Protein AF-A0A948G9H1-F1 (afdb_monomer)

Radius of gyration: 21.85 Å; Cα contacts (8 Å, |Δi|>4): 152; chains: 1; bounding box: 53×22×80 Å

Nearest PDB structures (foldseek):
  4oyd-assembly2_D  TM=4.175E-01  e=8.669E+00  synthetic construct
  1i4d-assembly1_A  TM=2.687E-01  e=5.369E+00  Homo sapiens

Sequence (172 aa):
MHKGSIGTWISIIFIVLTILFFLITLPGATNLWYRQGAGHSFMDQIEAGIDEAIARPKAFADGYKYAILMVAGFPFPLMLLILITIGIISRVGSKTFQVRLKIAFPIVCLMGTICLGYAQNMVSWQQTGLSDKLGSAFIIWLIFAAIAGLFILIANIIRRLTHKTETTDLLY

Foldseek 3Di:
DCPPPPLLVVLVVQLVVLVVVCVVCLVVQLVVQLCVQLVLQLVVCVVVVHDSVVSNVVSNVRSNVRSVLLCQQASVLLSLLSNLLSCLQSVPDDPVVNVVSVVVLVVSLVRNLVSLVVSLPPPSCVSRVVNVVSVVRNVVSVVSSVVSVVSSVVSVVVVVVVVVVVVVVVVD

Mean predicted aligned error: 8.52 Å

Secondary structure (DSSP, 8-state):
--TTSHHHHHHHHHHHHHHHHHHHHHHHHHHHHHHHHHHHHHHHHHHTT--HHHHHHHHHHHHHHHHHHHHHHTHHHHHHHHHHHHHHHH--S-HHHHHHHHHHHHHHHHHHHHHHHHHHT-HHHHHTTHHHHHHHHHHHHHHHHHHHHHHHHHHHHHHHHHHHHHHHHT--

pLDDT: mean 77.91, std 10.43, range [38.28, 92.75]

Structure (mmCIF, N/CA/C/O backbone):
data_AF-A0A948G9H1-F1
#
_entry.id   AF-A0A948G9H1-F1
#
loop_
_atom_site.group_PDB
_atom_site.id
_atom_site.type_symbol
_atom_site.label_atom_id
_atom_site.label_alt_id
_atom_site.label_comp_id
_atom_site.label_asym_id
_atom_site.label_entity_id
_atom_site.label_seq_id
_atom_site.pdbx_PDB_ins_code
_atom_site.Cartn_x
_atom_site.Cartn_y
_atom_site.Cartn_z
_atom_site.occupancy
_atom_site.B_iso_or_equiv
_atom_site.auth_seq_id
_atom_site.auth_comp_id
_atom_site.auth_asym_id
_atom_site.auth_atom_id
_atom_site.pdbx_PDB_model_num
ATOM 1 N N . MET A 1 1 ? -32.568 0.585 25.949 1.00 38.28 1 MET A N 1
ATOM 2 C CA . MET A 1 1 ? -32.037 1.592 24.997 1.00 38.28 1 MET A CA 1
ATOM 3 C C . MET A 1 1 ? -30.664 1.146 24.498 1.00 38.28 1 MET A C 1
ATOM 5 O O . MET A 1 1 ? -29.738 1.031 25.293 1.00 38.28 1 MET A O 1
ATOM 9 N N . HIS A 1 2 ? -30.554 0.817 23.206 1.00 40.53 2 HIS A N 1
ATOM 10 C CA . HIS A 1 2 ? -29.352 0.279 22.552 1.00 40.53 2 HIS A CA 1
ATOM 11 C C . HIS A 1 2 ? -28.191 1.295 22.510 1.00 40.53 2 HIS A C 1
ATOM 13 O O . HIS A 1 2 ? -27.955 1.940 21.492 1.00 40.53 2 HIS A O 1
ATOM 19 N N . LYS A 1 3 ? -27.391 1.391 23.578 1.00 45.31 3 LYS A N 1
ATOM 20 C CA . LYS A 1 3 ? -26.099 2.114 23.547 1.00 45.31 3 LYS A CA 1
ATOM 21 C C . LYS A 1 3 ? -25.030 1.423 22.669 1.00 45.31 3 LYS A C 1
ATOM 23 O O . LYS A 1 3 ? -23.972 1.994 22.445 1.00 45.31 3 LYS A O 1
ATOM 28 N N . GLY A 1 4 ? -25.315 0.232 22.127 1.00 55.28 4 GLY A N 1
ATOM 29 C CA . GLY A 1 4 ? -24.432 -0.510 21.211 1.00 55.28 4 GLY A CA 1
ATOM 30 C C . GLY A 1 4 ? -24.652 -0.271 19.707 1.00 55.28 4 GLY A C 1
ATOM 31 O O . GLY A 1 4 ? -23.937 -0.863 18.903 1.00 55.28 4 GLY A O 1
ATOM 32 N N . SER A 1 5 ? -25.623 0.560 19.301 1.00 67.69 5 SER A N 1
ATOM 33 C CA . SER A 1 5 ? -25.990 0.727 17.880 1.00 67.69 5 SER A CA 1
ATOM 34 C C . SER A 1 5 ? -25.137 1.787 17.162 1.00 67.69 5 SER A C 1
ATOM 36 O O . SER A 1 5 ? -24.510 1.486 16.149 1.00 67.69 5 SER A O 1
ATOM 38 N N . ILE A 1 6 ? -25.026 3.004 17.705 1.00 75.25 6 ILE A N 1
ATOM 39 C CA . ILE A 1 6 ? -24.472 4.154 16.964 1.00 75.25 6 ILE A CA 1
ATOM 40 C C . ILE A 1 6 ? -22.978 3.985 16.641 1.00 75.25 6 ILE A C 1
ATOM 42 O O . ILE A 1 6 ? -22.575 4.165 15.496 1.00 75.25 6 ILE A O 1
ATOM 46 N N . GLY A 1 7 ? -22.153 3.576 17.613 1.00 69.00 7 GLY A N 1
ATOM 47 C CA . GLY A 1 7 ? -20.713 3.370 17.385 1.00 69.00 7 GLY A CA 1
ATOM 48 C C . GLY A 1 7 ? -20.405 2.251 16.381 1.00 69.00 7 GLY A C 1
ATOM 49 O O . GLY A 1 7 ? -19.453 2.351 15.603 1.00 69.00 7 GLY A O 1
ATOM 50 N N . THR A 1 8 ? -21.252 1.220 16.342 1.00 75.38 8 THR A N 1
ATOM 51 C CA . THR A 1 8 ? -21.160 0.126 15.369 1.00 75.38 8 THR A CA 1
ATOM 52 C C . THR A 1 8 ? -21.461 0.630 13.960 1.00 75.38 8 THR A C 1
ATOM 54 O O . THR A 1 8 ? -20.666 0.405 13.050 1.00 75.38 8 THR A O 1
ATOM 57 N N . TRP A 1 9 ? -22.552 1.383 13.788 1.00 77.81 9 TRP A N 1
ATOM 58 C CA . TRP A 1 9 ? -22.927 1.963 12.497 1.00 77.81 9 TRP A CA 1
ATOM 59 C C . TRP A 1 9 ? -21.887 2.947 11.968 1.00 77.81 9 TRP A C 1
ATOM 61 O O . TRP A 1 9 ? -21.531 2.870 10.797 1.00 77.81 9 TRP A O 1
ATOM 71 N N . ILE A 1 10 ? -21.333 3.804 12.829 1.00 81.62 10 ILE A N 1
ATOM 72 C CA . ILE A 1 10 ? -20.245 4.720 12.458 1.00 81.62 10 ILE A CA 1
ATOM 73 C C . ILE A 1 10 ? -19.042 3.934 11.920 1.00 81.62 10 ILE A C 1
ATOM 75 O O . ILE A 1 10 ? -18.504 4.261 10.866 1.00 81.62 10 ILE A O 1
ATOM 79 N N . SER A 1 11 ? -18.649 2.858 12.602 1.00 79.00 11 SER A N 1
ATOM 80 C CA . SER A 1 11 ? -17.497 2.042 12.201 1.00 79.00 11 SER A CA 1
ATOM 81 C C . SER A 1 11 ? -17.729 1.319 10.873 1.00 79.00 11 SER A C 1
ATOM 83 O O . SER A 1 11 ? -16.832 1.278 10.034 1.00 79.00 11 SER A O 1
ATOM 85 N N . ILE A 1 12 ? -18.943 0.802 10.652 1.00 81.81 12 ILE A N 1
ATOM 86 C CA . ILE A 1 12 ? -19.348 0.200 9.373 1.00 81.81 12 ILE A CA 1
ATOM 87 C C . ILE A 1 12 ? -19.296 1.243 8.253 1.00 81.81 12 ILE A C 1
ATOM 89 O O . ILE A 1 12 ? -18.724 0.967 7.202 1.00 81.81 12 ILE A O 1
ATOM 93 N N . ILE A 1 13 ? -19.831 2.446 8.484 1.00 85.81 13 ILE A N 1
ATOM 94 C CA . ILE A 1 13 ? -19.790 3.545 7.510 1.00 85.81 13 ILE A CA 1
ATOM 95 C C . ILE A 1 13 ? -18.339 3.875 7.150 1.00 85.81 13 ILE A C 1
ATOM 97 O O . ILE A 1 13 ? -18.013 3.937 5.970 1.00 85.81 13 ILE A O 1
ATOM 101 N N . PHE A 1 14 ? -17.442 4.006 8.132 1.00 83.06 14 PHE A N 1
ATOM 102 C CA . PHE A 1 14 ? -16.023 4.259 7.863 1.00 83.06 14 PHE A CA 1
ATOM 103 C C . PHE A 1 14 ? -15.350 3.131 7.072 1.00 83.06 14 PHE A C 1
ATOM 105 O O . PHE A 1 14 ? -14.569 3.418 6.165 1.00 83.06 14 PHE A O 1
ATOM 112 N N . ILE A 1 15 ? -15.659 1.863 7.364 1.00 84.81 15 ILE A N 1
ATOM 113 C CA . ILE A 1 15 ? -15.151 0.715 6.595 1.00 84.81 15 ILE A CA 1
ATOM 114 C C . ILE A 1 15 ? -15.619 0.801 5.139 1.00 84.81 15 ILE A C 1
ATOM 116 O O . ILE A 1 15 ? -14.799 0.718 4.226 1.00 84.81 15 ILE A O 1
ATOM 120 N N . VAL A 1 16 ? -16.918 1.016 4.919 1.00 86.38 16 VAL A N 1
ATOM 121 C CA . VAL A 1 16 ? -17.500 1.118 3.574 1.00 86.38 16 VAL A CA 1
ATOM 122 C C . VAL A 1 16 ? -16.905 2.301 2.816 1.00 86.38 16 VAL A C 1
ATOM 124 O O . VAL A 1 16 ? -16.475 2.131 1.679 1.00 86.38 16 VAL A O 1
ATOM 127 N N . LEU A 1 17 ? -16.801 3.475 3.445 1.00 86.12 17 LEU A N 1
ATOM 128 C CA . LEU A 1 17 ? -16.182 4.656 2.840 1.00 86.12 17 LEU A CA 1
ATOM 129 C C . LEU A 1 17 ? -14.711 4.415 2.489 1.00 86.12 17 LEU A C 1
ATOM 131 O O . LEU A 1 17 ? -14.277 4.828 1.420 1.00 86.12 17 LEU A O 1
ATOM 135 N N . THR A 1 18 ? -13.962 3.707 3.338 1.00 85.25 18 THR A N 1
ATOM 136 C CA . THR A 1 18 ? -12.560 3.349 3.063 1.00 85.25 18 THR A CA 1
ATOM 137 C C . THR A 1 18 ? -12.457 2.444 1.836 1.00 85.25 18 THR A C 1
ATOM 139 O O . THR A 1 18 ? -11.633 2.691 0.958 1.00 85.25 18 THR A O 1
ATOM 142 N N . ILE A 1 19 ? -13.320 1.427 1.735 1.00 86.31 19 ILE A N 1
ATOM 143 C CA . ILE A 1 19 ? -13.354 0.510 0.587 1.00 86.31 19 ILE A CA 1
ATOM 144 C C . ILE A 1 19 ? -13.758 1.257 -0.689 1.00 86.31 19 ILE A C 1
ATOM 146 O O . ILE A 1 19 ? -13.097 1.113 -1.712 1.00 86.31 19 ILE A O 1
ATOM 150 N N . LEU A 1 20 ? -14.808 2.084 -0.642 1.00 86.56 20 LEU A N 1
ATOM 151 C CA . LEU A 1 20 ? -15.263 2.861 -1.799 1.00 86.56 20 LEU A CA 1
ATOM 152 C C . LEU A 1 20 ? -14.197 3.852 -2.268 1.00 86.56 20 LEU A C 1
ATOM 154 O O . LEU A 1 20 ? -13.908 3.923 -3.461 1.00 86.56 20 LEU A O 1
ATOM 158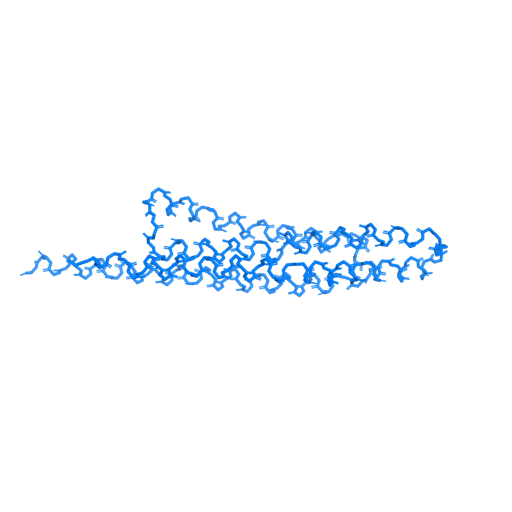 N N . PHE A 1 21 ? -13.569 4.571 -1.336 1.00 83.94 21 PHE A N 1
ATOM 159 C CA . PHE A 1 21 ? -12.459 5.467 -1.642 1.00 83.94 21 PHE A CA 1
ATOM 160 C C . PHE A 1 21 ? -11.322 4.713 -2.337 1.00 83.94 21 PHE A C 1
ATOM 162 O O . PHE A 1 21 ? -10.789 5.183 -3.343 1.00 83.94 21 PHE A O 1
ATOM 169 N N . PHE A 1 22 ? -10.993 3.513 -1.856 1.00 84.81 22 PHE A N 1
ATOM 170 C CA . PHE A 1 22 ? -9.980 2.667 -2.471 1.00 84.81 22 PHE A CA 1
ATOM 171 C C . PHE A 1 22 ? -10.359 2.234 -3.887 1.00 84.81 22 PHE A C 1
ATOM 173 O O . PHE A 1 22 ? -9.572 2.403 -4.810 1.00 84.81 22 PHE A O 1
ATOM 180 N N . LEU A 1 23 ? -11.580 1.737 -4.090 1.00 84.81 23 LEU A N 1
ATOM 181 C CA . LEU A 1 23 ? -12.054 1.285 -5.401 1.00 84.81 23 LEU A CA 1
ATOM 182 C C . LEU A 1 23 ? -12.060 2.408 -6.448 1.00 84.81 23 LEU A C 1
ATOM 184 O O . LEU A 1 23 ? -11.798 2.147 -7.619 1.00 84.81 23 LEU A O 1
ATOM 188 N N . ILE A 1 24 ? -12.322 3.650 -6.033 1.00 84.69 24 ILE A N 1
ATOM 189 C CA . ILE A 1 24 ? -12.325 4.816 -6.927 1.00 84.69 24 ILE A CA 1
ATOM 190 C C . ILE A 1 24 ? -10.898 5.288 -7.235 1.00 84.69 24 ILE A C 1
ATOM 192 O O . ILE A 1 24 ? -10.589 5.645 -8.371 1.00 84.69 24 ILE A O 1
ATOM 196 N N . THR A 1 25 ? -10.012 5.300 -6.238 1.00 80.81 25 THR A N 1
ATOM 197 C CA . THR A 1 25 ? -8.659 5.864 -6.382 1.00 80.81 25 THR A CA 1
ATOM 198 C C . THR A 1 25 ? -7.649 4.876 -6.962 1.00 80.81 25 THR A C 1
ATOM 200 O O . THR A 1 25 ? -6.727 5.288 -7.671 1.00 80.81 25 THR A O 1
ATOM 203 N N . LEU A 1 26 ? -7.831 3.574 -6.725 1.00 84.62 26 LEU A N 1
ATOM 204 C CA . LEU A 1 26 ? -6.884 2.534 -7.122 1.00 84.62 26 LEU A CA 1
ATOM 205 C C . LEU A 1 26 ? -6.659 2.447 -8.639 1.00 84.62 26 LEU A C 1
ATOM 207 O O . LEU A 1 26 ? -5.493 2.374 -9.034 1.00 84.62 26 LEU A O 1
ATOM 211 N N . PRO A 1 27 ? -7.684 2.492 -9.516 1.00 85.44 27 PRO A N 1
ATOM 212 C CA . PRO A 1 27 ? -7.460 2.448 -10.961 1.00 85.44 27 PRO A CA 1
ATOM 213 C C . PRO A 1 27 ? -6.644 3.647 -11.457 1.00 85.44 27 PRO A C 1
ATOM 215 O O . PRO A 1 27 ? -5.723 3.485 -12.258 1.00 85.44 27 PRO A O 1
ATOM 218 N N . GLY A 1 28 ? -6.939 4.845 -10.936 1.00 81.38 28 GLY A N 1
ATOM 219 C CA . GLY A 1 28 ? -6.209 6.069 -11.266 1.00 81.38 28 GLY A CA 1
ATOM 220 C C . GLY A 1 28 ? -4.748 6.005 -10.823 1.00 81.38 28 GLY A C 1
ATOM 221 O O . GLY A 1 28 ? -3.851 6.286 -11.616 1.00 81.38 28 GLY A O 1
ATOM 222 N N . ALA A 1 29 ? -4.504 5.558 -9.589 1.00 81.06 29 ALA A N 1
ATOM 223 C CA . ALA A 1 29 ? -3.158 5.382 -9.055 1.00 81.06 29 ALA A CA 1
ATOM 224 C C . ALA A 1 29 ? -2.365 4.310 -9.826 1.00 81.06 29 ALA A C 1
ATOM 226 O O . ALA A 1 29 ? -1.221 4.540 -10.211 1.00 81.06 29 ALA A O 1
ATOM 227 N N . THR A 1 30 ? -3.000 3.179 -10.146 1.00 86.50 30 THR A N 1
ATOM 228 C CA . THR A 1 30 ? -2.389 2.093 -10.931 1.00 86.50 30 THR A CA 1
ATOM 229 C C . THR A 1 30 ? -1.982 2.577 -12.322 1.00 86.50 30 THR A C 1
ATOM 231 O O . THR A 1 30 ? -0.860 2.327 -12.754 1.00 86.50 30 THR A O 1
ATOM 234 N N . ASN A 1 31 ? -2.855 3.319 -13.014 1.00 86.94 31 ASN A N 1
ATOM 235 C CA . ASN A 1 31 ? -2.554 3.885 -14.331 1.00 86.94 31 ASN A CA 1
ATOM 236 C C . ASN A 1 31 ? -1.430 4.935 -14.263 1.00 86.94 31 ASN A C 1
ATOM 238 O O . ASN A 1 31 ? -0.565 4.968 -15.137 1.00 86.94 31 ASN A O 1
ATOM 242 N N . LEU A 1 32 ? -1.408 5.770 -13.217 1.00 84.75 32 LEU A N 1
ATOM 243 C CA . LEU A 1 32 ? -0.330 6.734 -12.991 1.00 84.75 32 LEU A CA 1
ATOM 244 C C . LEU A 1 32 ? 1.023 6.024 -12.854 1.00 84.75 32 LEU A C 1
ATOM 246 O O . LEU A 1 32 ? 1.966 6.364 -13.566 1.00 84.75 32 LEU A O 1
ATOM 250 N N . TRP A 1 33 ? 1.113 5.027 -11.972 1.00 85.75 33 TRP A N 1
ATOM 251 C CA . TRP A 1 33 ? 2.352 4.284 -11.750 1.00 85.75 33 TRP A CA 1
ATOM 252 C C . TRP A 1 33 ? 2.762 3.490 -12.982 1.00 85.75 33 TRP A C 1
ATOM 254 O O . TRP A 1 33 ? 3.928 3.527 -13.357 1.00 85.75 33 TRP A O 1
ATOM 264 N N . TYR A 1 34 ? 1.814 2.863 -13.677 1.00 89.75 34 TYR A N 1
ATOM 265 C CA . TYR A 1 34 ? 2.079 2.189 -14.945 1.00 89.75 34 TYR A CA 1
ATOM 266 C C . TYR A 1 34 ? 2.738 3.123 -15.965 1.00 89.75 34 TYR A C 1
ATOM 268 O O . TYR A 1 34 ? 3.787 2.793 -16.515 1.00 89.75 34 TYR A O 1
ATOM 276 N N . ARG A 1 35 ? 2.161 4.313 -16.183 1.00 86.81 35 ARG A N 1
ATOM 277 C CA . ARG A 1 35 ? 2.703 5.305 -17.124 1.00 86.81 35 ARG A CA 1
ATOM 278 C C . ARG A 1 35 ? 4.090 5.780 -16.717 1.00 86.81 35 ARG A C 1
ATOM 280 O O . ARG A 1 35 ? 4.941 5.951 -17.581 1.00 86.81 35 ARG A O 1
ATOM 287 N N . GLN A 1 36 ? 4.319 5.981 -15.422 1.00 82.94 36 GLN A N 1
ATOM 288 C CA . GLN A 1 36 ? 5.631 6.375 -14.912 1.00 82.94 36 GLN A CA 1
ATOM 289 C C . GLN A 1 36 ? 6.669 5.266 -15.115 1.00 82.94 36 GLN A C 1
ATOM 291 O O . GLN A 1 36 ? 7.728 5.535 -15.672 1.00 82.94 36 GLN A O 1
ATOM 296 N N . GLY A 1 37 ? 6.356 4.027 -14.730 1.00 84.00 37 GLY A N 1
ATOM 297 C CA . GLY A 1 37 ? 7.259 2.887 -14.893 1.00 84.00 37 GLY A CA 1
ATOM 298 C C . GLY A 1 37 ? 7.587 2.599 -16.359 1.00 84.00 37 GLY A C 1
ATOM 299 O O . GLY A 1 37 ? 8.752 2.417 -16.702 1.00 84.00 37 GLY A O 1
ATOM 300 N N . ALA A 1 38 ? 6.577 2.629 -17.236 1.00 87.06 38 ALA A N 1
ATOM 301 C CA . ALA A 1 38 ? 6.772 2.424 -18.669 1.00 87.06 38 ALA A CA 1
ATOM 302 C C . ALA A 1 38 ? 7.534 3.583 -19.325 1.00 87.06 38 ALA A C 1
ATOM 304 O O . ALA A 1 38 ? 8.407 3.344 -20.150 1.00 87.06 38 ALA A O 1
ATOM 305 N N . GLY A 1 39 ? 7.231 4.831 -18.956 1.00 85.50 39 GLY A N 1
ATOM 306 C CA . GLY A 1 39 ? 7.896 6.007 -19.516 1.00 85.50 39 GLY A CA 1
ATOM 307 C C . GLY A 1 39 ? 9.388 6.046 -19.196 1.00 85.50 39 GLY A C 1
ATOM 308 O O . GLY A 1 39 ? 10.192 6.234 -20.101 1.00 85.50 39 GLY A O 1
ATOM 309 N N . HIS A 1 40 ? 9.760 5.813 -17.936 1.00 83.44 40 HIS A N 1
ATOM 310 C CA . HIS A 1 40 ? 11.167 5.783 -17.531 1.00 83.44 40 HIS A CA 1
ATOM 311 C C . HIS A 1 40 ? 11.914 4.603 -18.172 1.00 83.44 40 HIS A C 1
ATOM 313 O O . HIS A 1 40 ? 12.872 4.833 -18.897 1.00 83.44 40 HIS A O 1
ATOM 319 N N . SER A 1 41 ? 11.399 3.368 -18.045 1.00 83.88 41 SER A N 1
ATOM 320 C CA . SER A 1 41 ? 12.036 2.183 -18.656 1.00 83.88 41 SER A CA 1
ATOM 321 C C . SER A 1 41 ? 12.205 2.313 -20.175 1.00 83.88 41 SER A C 1
ATOM 323 O O . SER A 1 41 ? 13.173 1.804 -20.736 1.00 83.88 41 SER A O 1
ATOM 325 N N . PHE A 1 42 ? 11.291 3.008 -20.860 1.00 86.69 42 PHE A N 1
ATOM 326 C CA . PHE A 1 42 ? 11.445 3.295 -22.283 1.00 86.69 42 PHE A CA 1
ATOM 327 C C . PHE A 1 42 ? 12.612 4.249 -22.556 1.00 86.69 42 PHE A C 1
ATOM 329 O O . PHE A 1 42 ? 13.462 3.922 -23.378 1.00 86.69 42 PHE A O 1
ATOM 336 N N . MET A 1 43 ? 12.674 5.388 -21.857 1.00 84.44 43 MET A N 1
ATOM 337 C CA . MET A 1 43 ? 13.741 6.379 -22.045 1.00 84.44 43 MET A CA 1
ATOM 338 C C . MET A 1 43 ? 15.124 5.771 -21.804 1.00 84.44 43 MET A C 1
ATOM 340 O O . MET A 1 43 ? 16.001 5.922 -22.648 1.00 84.44 43 MET A O 1
ATOM 344 N N . ASP A 1 44 ? 15.289 4.992 -20.735 1.00 81.81 44 ASP A N 1
ATOM 345 C CA . ASP A 1 44 ? 16.582 4.379 -20.409 1.00 81.81 44 ASP A CA 1
ATOM 346 C C . ASP A 1 44 ? 17.023 3.349 -21.457 1.00 81.81 44 ASP A C 1
ATOM 348 O O . ASP A 1 44 ? 18.206 3.226 -21.771 1.00 81.81 44 ASP A O 1
ATOM 352 N N . GLN A 1 45 ? 16.077 2.606 -22.042 1.00 83.75 45 GLN A N 1
ATOM 353 C CA . GLN A 1 45 ? 16.386 1.650 -23.107 1.00 83.75 45 GLN A CA 1
ATOM 354 C C . GLN A 1 45 ? 16.801 2.349 -24.407 1.00 83.75 45 GLN A C 1
ATOM 356 O O . GLN A 1 45 ? 17.706 1.863 -25.088 1.00 83.75 45 GLN A O 1
ATOM 361 N N . ILE A 1 46 ? 16.186 3.490 -24.729 1.00 89.56 46 ILE A N 1
ATOM 362 C CA . ILE A 1 46 ? 16.586 4.316 -25.874 1.00 89.56 46 ILE A CA 1
ATOM 363 C C . ILE A 1 46 ? 17.970 4.935 -25.638 1.00 89.56 46 ILE A C 1
ATOM 365 O O . ILE A 1 46 ? 18.819 4.878 -26.526 1.00 89.56 46 ILE A O 1
ATOM 369 N N . GLU A 1 47 ? 18.239 5.462 -24.440 1.00 86.50 47 GLU A N 1
ATOM 370 C CA . GLU A 1 47 ? 19.555 6.006 -24.070 1.00 86.50 47 GLU A CA 1
ATOM 371 C C . GLU A 1 47 ? 20.658 4.936 -24.086 1.00 86.50 47 GLU A C 1
ATOM 373 O O . GLU A 1 47 ? 21.788 5.213 -24.488 1.00 86.50 47 GLU A O 1
ATOM 378 N N . ALA A 1 48 ? 20.324 3.690 -23.741 1.00 84.88 48 ALA A N 1
ATOM 379 C CA . ALA A 1 48 ? 21.220 2.538 -23.850 1.00 84.88 48 ALA A CA 1
ATOM 380 C C . ALA A 1 48 ? 21.436 2.040 -25.298 1.00 84.88 48 ALA A C 1
ATOM 382 O O . ALA A 1 48 ? 22.162 1.066 -25.507 1.00 84.88 48 ALA A O 1
ATOM 383 N N . GLY A 1 49 ? 20.814 2.675 -26.298 1.00 87.94 49 GLY A N 1
ATOM 384 C CA . GLY A 1 49 ? 20.976 2.344 -27.716 1.00 87.94 49 GLY A CA 1
ATOM 385 C C . GLY A 1 49 ? 20.170 1.131 -28.187 1.00 87.94 49 GLY A C 1
ATOM 386 O O . GLY A 1 49 ? 20.501 0.539 -29.215 1.00 87.94 49 GLY A O 1
ATOM 387 N N . ILE A 1 50 ? 19.131 0.727 -27.449 1.00 87.69 50 ILE A N 1
ATOM 388 C CA . ILE A 1 50 ? 18.228 -0.351 -27.866 1.00 87.69 50 ILE A CA 1
ATOM 389 C C . ILE A 1 50 ? 17.231 0.196 -28.892 1.00 87.69 50 ILE A C 1
ATOM 391 O O . ILE A 1 50 ? 16.652 1.263 -28.705 1.00 87.69 50 ILE A O 1
ATOM 395 N N . ASP A 1 51 ? 16.993 -0.571 -29.957 1.00 92.75 51 ASP A N 1
ATOM 396 C CA . ASP A 1 51 ? 15.980 -0.261 -30.970 1.00 92.75 51 ASP A CA 1
ATOM 397 C C . ASP A 1 51 ? 14.589 -0.069 -30.334 1.00 92.75 51 ASP A C 1
ATOM 399 O O . ASP A 1 51 ? 14.139 -0.889 -29.523 1.00 92.75 51 ASP A O 1
ATOM 403 N N . GLU A 1 52 ? 13.885 0.991 -30.737 1.00 90.44 52 GLU A N 1
ATOM 404 C CA . GLU A 1 52 ? 12.543 1.336 -30.268 1.00 90.44 52 GLU A CA 1
ATOM 405 C C . GLU A 1 52 ? 11.548 0.168 -30.385 1.00 90.44 52 GLU A C 1
ATOM 407 O O . GLU A 1 52 ? 10.744 -0.059 -29.471 1.00 90.44 52 GLU A O 1
ATOM 412 N N . ALA A 1 53 ? 11.631 -0.622 -31.461 1.00 91.38 53 ALA A N 1
ATOM 413 C CA . ALA A 1 53 ? 10.757 -1.770 -31.691 1.00 91.38 53 ALA A CA 1
ATOM 414 C C . ALA A 1 53 ? 10.904 -2.851 -30.605 1.00 91.38 53 ALA A C 1
ATOM 416 O O . ALA A 1 53 ? 9.947 -3.566 -30.296 1.00 91.38 53 ALA A O 1
ATOM 417 N N . ILE A 1 54 ? 12.087 -2.947 -29.992 1.00 88.38 54 ILE A N 1
ATOM 418 C CA . ILE A 1 54 ? 12.404 -3.887 -28.911 1.00 88.38 54 ILE A CA 1
ATOM 419 C C . ILE A 1 54 ? 12.198 -3.226 -27.541 1.00 88.38 54 ILE A C 1
ATOM 421 O O . ILE A 1 54 ? 11.739 -3.883 -26.601 1.00 88.38 54 ILE A O 1
ATOM 425 N N . ALA A 1 55 ? 12.501 -1.933 -27.425 1.00 86.31 55 ALA A N 1
ATOM 426 C CA . ALA A 1 55 ? 12.412 -1.180 -26.179 1.00 86.31 55 ALA A CA 1
ATOM 427 C C . ALA A 1 55 ? 10.964 -1.015 -25.700 1.00 86.31 55 ALA A C 1
ATOM 429 O O . ALA A 1 55 ? 10.647 -1.217 -24.525 1.00 86.31 55 ALA A O 1
ATOM 430 N N . ARG A 1 56 ? 10.047 -0.714 -26.624 1.00 87.50 56 ARG A N 1
ATOM 431 C CA . ARG A 1 56 ? 8.637 -0.442 -26.321 1.00 87.50 56 ARG A CA 1
ATOM 432 C C . ARG A 1 56 ? 7.910 -1.589 -25.593 1.00 87.50 56 ARG A C 1
ATOM 434 O O . ARG A 1 56 ? 7.327 -1.330 -24.538 1.00 87.50 56 ARG A O 1
ATOM 441 N N . PRO A 1 57 ? 7.921 -2.851 -26.071 1.00 90.06 57 PRO A N 1
ATOM 442 C CA . PRO A 1 57 ? 7.255 -3.951 -25.366 1.00 90.06 57 PRO A CA 1
ATOM 443 C C . PRO A 1 57 ? 7.894 -4.272 -24.006 1.00 90.06 57 PRO A C 1
ATOM 445 O O . PRO A 1 57 ? 7.177 -4.613 -23.064 1.00 90.06 57 PRO A O 1
ATOM 448 N N . LYS A 1 58 ? 9.220 -4.122 -23.867 1.00 83.75 58 LYS A N 1
ATOM 449 C CA . LYS A 1 58 ? 9.914 -4.309 -22.582 1.00 83.75 58 LYS A CA 1
ATOM 450 C C . LYS A 1 58 ? 9.507 -3.247 -21.563 1.00 83.75 58 LYS A C 1
ATOM 452 O O . LYS A 1 58 ? 9.144 -3.588 -20.439 1.00 83.75 58 LYS A O 1
ATOM 457 N N . ALA A 1 59 ? 9.484 -1.984 -21.982 1.00 85.81 59 ALA A N 1
ATOM 458 C CA . ALA A 1 59 ? 9.069 -0.871 -21.141 1.00 85.81 59 ALA A CA 1
ATOM 459 C C . ALA A 1 59 ? 7.627 -1.029 -20.635 1.00 85.81 59 ALA A C 1
ATOM 461 O O . ALA A 1 59 ? 7.346 -0.795 -19.460 1.00 85.81 59 ALA A O 1
ATOM 462 N N . PHE A 1 60 ? 6.712 -1.515 -21.480 1.00 88.69 60 PHE A N 1
ATOM 463 C CA . PHE A 1 60 ? 5.346 -1.817 -21.052 1.00 88.69 60 PHE A CA 1
ATOM 464 C C . PHE A 1 60 ? 5.280 -2.903 -19.972 1.00 88.69 60 PHE A C 1
ATOM 466 O O . PHE A 1 60 ? 4.575 -2.732 -18.974 1.00 88.69 60 PHE A O 1
ATOM 473 N N . ALA A 1 61 ? 6.025 -4.000 -20.136 1.00 86.88 61 ALA A N 1
ATOM 474 C CA . ALA A 1 61 ? 6.076 -5.067 -19.138 1.00 86.88 61 ALA A CA 1
ATOM 475 C C . ALA A 1 61 ? 6.621 -4.565 -17.790 1.00 86.88 61 ALA A C 1
ATOM 477 O O . ALA A 1 61 ? 6.097 -4.926 -16.733 1.00 86.88 61 ALA A O 1
ATOM 478 N N . ASP A 1 62 ? 7.630 -3.697 -17.813 1.00 83.38 62 ASP A N 1
ATOM 479 C CA . ASP A 1 62 ? 8.188 -3.104 -16.598 1.00 83.38 62 ASP A CA 1
ATOM 480 C C . ASP A 1 62 ? 7.244 -2.083 -15.954 1.00 83.38 62 ASP A C 1
ATOM 482 O O . ASP A 1 62 ? 7.124 -2.057 -14.728 1.00 83.38 62 ASP A O 1
ATOM 486 N N . GLY A 1 63 ? 6.484 -1.330 -16.755 1.00 85.50 63 GLY A N 1
ATOM 487 C CA . GLY A 1 63 ? 5.403 -0.474 -16.267 1.00 85.50 63 GLY A CA 1
ATOM 488 C C . GLY A 1 63 ? 4.345 -1.248 -15.479 1.00 85.50 63 GLY A C 1
ATOM 489 O O . GLY A 1 63 ? 3.930 -0.808 -14.405 1.00 85.50 63 GLY A O 1
ATOM 490 N N . TYR A 1 64 ? 3.939 -2.432 -15.952 1.00 88.75 64 TYR A N 1
ATOM 491 C CA . TYR A 1 64 ? 3.006 -3.294 -15.214 1.00 88.75 64 TYR A CA 1
ATOM 492 C C . TYR A 1 64 ? 3.592 -3.791 -13.892 1.00 88.75 64 TYR A C 1
ATOM 494 O O . TYR A 1 64 ? 2.921 -3.714 -12.861 1.00 88.75 64 TYR A O 1
ATOM 502 N N . LYS A 1 65 ? 4.845 -4.264 -13.896 1.00 83.62 65 LYS A N 1
ATOM 503 C CA . LYS A 1 65 ? 5.530 -4.698 -12.667 1.00 83.62 65 LYS A CA 1
ATOM 504 C C . LYS A 1 65 ? 5.610 -3.561 -11.649 1.00 83.62 65 LYS A C 1
ATOM 506 O O . LYS A 1 65 ? 5.321 -3.780 -10.475 1.00 83.62 65 LYS A O 1
ATOM 511 N N . TYR A 1 66 ? 5.944 -2.354 -12.107 1.00 82.38 66 TYR A N 1
ATOM 512 C CA . TYR A 1 66 ? 6.008 -1.164 -11.264 1.00 82.38 66 TYR A CA 1
ATOM 513 C C . TYR A 1 66 ? 4.654 -0.823 -10.652 1.00 82.38 66 TYR A C 1
ATOM 515 O O . TYR A 1 66 ? 4.551 -0.669 -9.437 1.00 82.38 66 TYR A O 1
ATOM 523 N N . ALA A 1 67 ? 3.593 -0.791 -11.458 1.00 86.19 67 ALA A N 1
ATOM 524 C CA . ALA A 1 67 ? 2.249 -0.525 -10.963 1.00 86.19 67 ALA A CA 1
ATOM 525 C C . ALA A 1 67 ? 1.802 -1.547 -9.903 1.00 86.19 67 ALA A C 1
ATOM 527 O O . ALA A 1 67 ? 1.285 -1.156 -8.858 1.00 86.19 67 ALA A O 1
ATOM 528 N N . ILE A 1 68 ? 2.045 -2.842 -10.134 1.00 85.75 68 ILE A N 1
ATOM 529 C CA . ILE A 1 68 ? 1.688 -3.910 -9.189 1.00 85.75 68 ILE A CA 1
ATOM 530 C C . ILE A 1 68 ? 2.459 -3.762 -7.878 1.00 85.75 68 ILE A C 1
ATOM 532 O O . ILE A 1 68 ? 1.855 -3.821 -6.809 1.00 85.75 68 ILE A O 1
ATOM 536 N N . LEU A 1 69 ? 3.775 -3.551 -7.945 1.00 79.50 69 LEU A N 1
ATOM 537 C CA . LEU A 1 69 ? 4.610 -3.410 -6.753 1.00 79.50 69 LEU A CA 1
ATOM 538 C C . LEU A 1 69 ? 4.269 -2.148 -5.960 1.00 79.50 69 LEU A C 1
ATOM 540 O O . LEU A 1 69 ? 4.208 -2.204 -4.733 1.00 79.50 69 LEU A O 1
ATOM 544 N N . MET A 1 70 ? 3.954 -1.046 -6.641 1.00 81.31 70 MET A N 1
ATOM 545 C CA . MET A 1 70 ? 3.471 0.172 -5.996 1.00 81.31 70 MET A CA 1
ATOM 546 C C . MET A 1 70 ? 2.137 -0.058 -5.299 1.00 81.31 70 MET A C 1
ATOM 548 O O . MET A 1 70 ? 2.009 0.295 -4.131 1.00 81.31 70 MET A O 1
ATOM 552 N N . VAL A 1 71 ? 1.173 -0.704 -5.967 1.00 84.25 71 VAL A N 1
ATOM 553 C CA . VAL A 1 71 ? -0.138 -1.039 -5.391 1.00 84.25 71 VAL A CA 1
ATOM 554 C C . VAL A 1 71 ? -0.005 -1.961 -4.176 1.00 84.25 71 VAL A C 1
ATOM 556 O O . VAL A 1 71 ? -0.614 -1.715 -3.132 1.00 84.25 71 VAL A O 1
ATOM 559 N N . ALA A 1 72 ? 0.794 -3.017 -4.308 1.00 81.38 72 ALA A N 1
ATOM 560 C CA . ALA A 1 72 ? 1.011 -4.008 -3.262 1.00 81.38 72 ALA A CA 1
ATOM 561 C C . ALA A 1 72 ? 1.854 -3.465 -2.101 1.00 81.38 72 ALA A C 1
ATOM 563 O O . ALA A 1 72 ? 1.716 -3.946 -0.981 1.00 81.38 72 ALA A O 1
ATOM 564 N N . GLY A 1 73 ? 2.709 -2.475 -2.358 1.00 73.06 73 GLY A N 1
ATOM 565 C CA . GLY A 1 73 ? 3.588 -1.872 -1.364 1.00 73.06 73 GLY A CA 1
ATOM 566 C C . GLY A 1 73 ? 2.970 -0.716 -0.589 1.00 73.06 73 GLY A C 1
ATOM 567 O O . GLY A 1 73 ? 3.291 -0.551 0.583 1.00 73.06 73 GLY A O 1
ATOM 568 N N . PHE A 1 74 ? 2.072 0.063 -1.198 1.00 78.44 74 PHE A N 1
ATOM 569 C CA . PHE A 1 74 ? 1.563 1.285 -0.575 1.00 78.44 74 PHE A CA 1
ATOM 570 C C . PHE A 1 74 ? 0.043 1.307 -0.349 1.00 78.44 74 PHE A C 1
ATOM 572 O O . PHE A 1 74 ? -0.384 1.127 0.794 1.00 78.44 74 PHE A O 1
ATOM 579 N N . PRO A 1 75 ? -0.814 1.502 -1.369 1.00 79.31 75 PRO A N 1
ATOM 580 C CA . PRO A 1 75 ? -2.238 1.707 -1.156 1.00 79.31 75 PRO A CA 1
ATOM 581 C C . PRO A 1 75 ? -2.898 0.461 -0.543 1.00 79.31 75 PRO A C 1
ATOM 583 O O . PRO A 1 75 ? -3.702 0.606 0.376 1.00 79.31 75 PRO A O 1
ATOM 586 N N . PHE A 1 76 ? -2.559 -0.760 -0.975 1.00 81.94 76 PHE A N 1
ATOM 587 C CA . PHE A 1 76 ? -3.209 -1.966 -0.453 1.00 81.94 76 PHE A CA 1
ATOM 588 C C . PHE A 1 76 ? -2.866 -2.243 1.026 1.00 81.94 76 PHE A C 1
ATOM 590 O O . PHE A 1 76 ? -3.796 -2.385 1.827 1.00 81.94 76 PHE A O 1
ATOM 597 N N . PRO A 1 77 ? -1.585 -2.230 1.449 1.00 82.75 77 PRO A N 1
ATOM 598 C CA . PRO A 1 77 ? -1.231 -2.280 2.865 1.00 82.75 77 PRO A CA 1
ATOM 599 C C . PRO A 1 77 ? -1.862 -1.148 3.680 1.00 82.75 77 PRO A C 1
ATOM 601 O O . PRO A 1 77 ? -2.334 -1.392 4.788 1.00 82.75 77 PRO A O 1
ATOM 604 N N . LEU A 1 78 ? -1.945 0.068 3.132 1.00 82.38 78 LEU A N 1
ATOM 605 C CA . LEU A 1 78 ? -2.550 1.215 3.815 1.00 82.38 78 LEU A CA 1
ATOM 606 C C . LEU A 1 78 ? -4.048 1.032 4.047 1.00 82.38 78 LEU A C 1
ATOM 608 O O . LEU A 1 78 ? -4.531 1.286 5.150 1.00 82.38 78 LEU A O 1
ATOM 612 N N . MET A 1 79 ? -4.776 0.525 3.054 1.00 86.00 79 MET A N 1
ATOM 613 C CA . MET A 1 79 ? -6.186 0.177 3.207 1.00 86.00 79 MET A CA 1
ATOM 614 C C . MET A 1 79 ? -6.374 -0.856 4.324 1.00 86.00 79 MET A C 1
ATOM 616 O O . MET A 1 79 ? -7.196 -0.654 5.218 1.00 86.00 79 MET A O 1
ATOM 620 N N . LEU A 1 80 ? -5.593 -1.942 4.313 1.00 85.12 80 LEU A N 1
ATOM 621 C CA . LEU A 1 80 ? -5.666 -2.972 5.352 1.00 85.12 80 LEU A CA 1
ATOM 622 C C . LEU A 1 80 ? -5.340 -2.406 6.739 1.00 85.12 80 LEU A C 1
ATOM 624 O O . LEU A 1 80 ? -6.028 -2.719 7.708 1.00 85.12 80 LEU A O 1
ATOM 628 N N . LEU A 1 81 ? -4.335 -1.539 6.834 1.00 85.19 81 LEU A N 1
ATOM 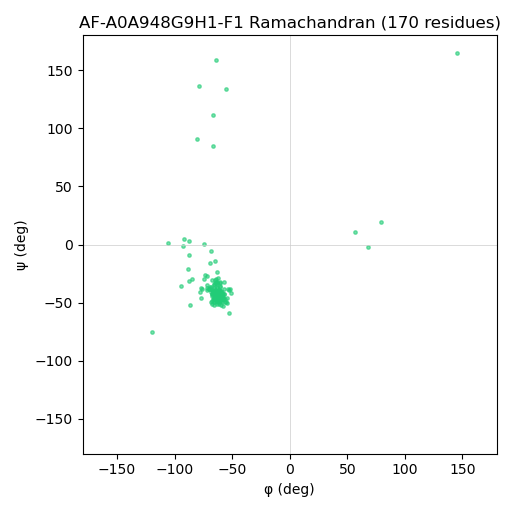629 C CA . LEU A 1 81 ? -3.926 -0.884 8.071 1.00 85.19 81 LEU A CA 1
ATOM 630 C C . LEU A 1 81 ? -5.041 0.007 8.640 1.00 85.19 81 LEU A C 1
ATOM 632 O O . LEU A 1 81 ? -5.311 -0.046 9.842 1.00 85.19 81 LEU A O 1
ATOM 636 N N . ILE A 1 82 ? -5.739 0.765 7.788 1.00 83.44 82 ILE A N 1
ATOM 637 C CA . ILE A 1 82 ? -6.900 1.577 8.180 1.00 83.44 82 ILE A CA 1
ATOM 638 C C . ILE A 1 82 ? -8.033 0.672 8.678 1.00 83.44 82 ILE A C 1
ATOM 640 O O . ILE A 1 82 ? -8.559 0.896 9.769 1.00 83.44 82 ILE A O 1
ATOM 644 N N . LEU A 1 83 ? -8.369 -0.391 7.941 1.00 85.25 83 LEU A N 1
ATOM 645 C CA . LEU A 1 83 ? -9.428 -1.332 8.324 1.00 85.25 83 LEU A CA 1
ATOM 646 C C . LEU A 1 83 ? -9.127 -2.037 9.654 1.00 85.25 83 LEU A C 1
ATOM 648 O O . LEU A 1 83 ? -10.002 -2.140 10.516 1.00 85.25 83 LEU A O 1
ATOM 652 N N . ILE A 1 84 ? -7.883 -2.480 9.854 1.00 84.19 84 ILE A N 1
ATOM 653 C CA . ILE A 1 84 ? -7.433 -3.103 11.103 1.00 84.19 84 ILE A CA 1
ATOM 654 C C . ILE A 1 84 ? -7.508 -2.099 12.255 1.00 84.19 84 ILE A C 1
ATOM 656 O O . ILE A 1 84 ? -8.017 -2.434 13.326 1.00 84.19 84 ILE A O 1
ATOM 660 N N . THR A 1 85 ? -7.058 -0.862 12.035 1.00 83.50 85 THR A N 1
ATOM 661 C CA . THR A 1 85 ? -7.124 0.214 13.034 1.00 83.50 85 THR A CA 1
ATOM 662 C C . THR A 1 85 ? -8.568 0.491 13.450 1.00 83.50 85 THR A C 1
ATOM 664 O O . THR A 1 85 ? -8.873 0.473 14.645 1.00 83.50 85 THR A O 1
ATOM 667 N N . ILE A 1 86 ? -9.482 0.648 12.484 1.00 81.50 86 ILE A N 1
ATOM 668 C CA . ILE A 1 86 ? -10.917 0.821 12.751 1.00 81.50 86 ILE A CA 1
ATOM 669 C C . ILE A 1 86 ? -11.457 -0.383 13.530 1.00 81.50 86 ILE A C 1
ATOM 671 O O . ILE A 1 86 ? -12.143 -0.203 14.534 1.00 81.50 86 ILE A O 1
ATOM 675 N N . GLY A 1 87 ? -11.121 -1.613 13.137 1.00 80.88 87 GLY A N 1
ATOM 676 C CA . GLY A 1 87 ? -11.570 -2.827 13.825 1.00 80.88 87 GLY A CA 1
ATOM 677 C C . GLY A 1 87 ? -11.085 -2.931 15.279 1.00 80.88 87 GLY A C 1
ATOM 678 O O . GLY A 1 87 ? -11.851 -3.299 16.169 1.00 80.88 87 GLY A O 1
ATOM 679 N N . ILE A 1 88 ? -9.833 -2.552 15.558 1.00 79.94 88 ILE A N 1
ATOM 680 C CA . ILE A 1 88 ? -9.266 -2.561 16.918 1.00 79.94 88 ILE A CA 1
ATOM 681 C C . ILE A 1 88 ? -9.919 -1.488 17.807 1.00 79.94 88 ILE A C 1
ATOM 683 O O . ILE A 1 88 ? -10.162 -1.732 18.999 1.00 79.94 88 ILE A O 1
ATOM 687 N N . ILE A 1 89 ? -10.204 -0.309 17.242 1.00 78.94 89 ILE A N 1
ATOM 688 C CA . ILE A 1 89 ? -10.779 0.833 17.967 1.00 78.94 89 ILE A CA 1
ATOM 689 C C . ILE A 1 89 ? -12.282 0.648 18.204 1.00 78.94 89 ILE A C 1
ATOM 691 O O . ILE A 1 89 ? -12.753 0.841 19.326 1.00 78.94 89 ILE A O 1
ATOM 695 N N . SER A 1 90 ? -13.026 0.238 17.176 1.00 72.75 90 SER A N 1
ATOM 696 C CA . SER A 1 90 ? -14.496 0.240 17.139 1.00 72.75 90 SER A CA 1
ATOM 697 C C . SER A 1 90 ? -15.177 -0.699 18.137 1.00 72.75 90 SER A C 1
ATOM 699 O O . SER A 1 90 ? -16.377 -0.5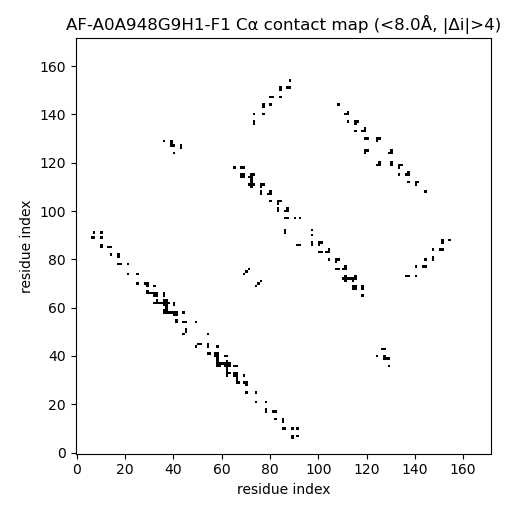80 18.367 1.00 72.75 90 SER A O 1
ATOM 701 N N . ARG A 1 91 ? -14.445 -1.637 18.754 1.00 65.81 91 ARG A N 1
ATOM 702 C CA . ARG A 1 91 ? -14.996 -2.717 19.603 1.00 65.81 91 ARG A CA 1
ATOM 703 C C . ARG A 1 91 ? -16.038 -3.596 18.883 1.00 65.81 91 ARG A C 1
ATOM 705 O O . ARG A 1 91 ? -16.678 -4.417 19.535 1.00 65.81 91 ARG A O 1
ATOM 712 N N . VAL A 1 92 ? -16.182 -3.467 17.562 1.00 62.59 92 VAL A N 1
ATOM 713 C CA . VAL A 1 92 ? -17.112 -4.248 16.740 1.00 62.59 92 VAL A CA 1
ATOM 714 C C . VAL A 1 92 ? -16.468 -5.605 16.470 1.00 62.59 92 VAL A C 1
ATOM 716 O O . VAL A 1 92 ? -15.674 -5.772 15.550 1.00 62.59 92 VAL A O 1
ATOM 719 N N . GLY A 1 93 ? -16.744 -6.574 17.340 1.00 60.97 93 GLY A N 1
ATOM 720 C CA . GLY A 1 93 ? -16.290 -7.951 17.169 1.00 60.97 93 GLY A CA 1
ATOM 721 C C . GLY A 1 93 ? -15.940 -8.649 18.478 1.00 60.97 93 GLY A C 1
ATOM 722 O O . GLY A 1 93 ? -15.758 -8.028 19.526 1.00 60.97 93 GLY A O 1
ATOM 723 N N . SER A 1 94 ? -15.834 -9.975 18.413 1.00 72.44 94 SER A N 1
ATOM 724 C CA . SER A 1 94 ? -15.465 -10.802 19.565 1.00 72.44 94 SER A CA 1
ATOM 725 C C . SER A 1 94 ? -14.040 -10.501 20.054 1.00 72.44 94 SER A C 1
ATOM 727 O O . SER A 1 94 ? -13.189 -10.023 19.299 1.00 72.44 94 SER A O 1
ATOM 729 N N . LYS A 1 95 ? -13.733 -10.835 21.319 1.00 74.50 95 LYS A N 1
ATOM 730 C CA . LYS A 1 95 ? -12.360 -10.741 21.859 1.00 74.50 95 LYS A CA 1
ATOM 731 C C . LYS A 1 95 ? -11.356 -11.488 20.969 1.00 74.50 95 LYS A C 1
ATOM 733 O O . LYS A 1 95 ? -10.272 -10.974 20.705 1.00 74.50 95 LYS A O 1
ATOM 738 N N . THR A 1 96 ? -11.749 -12.648 20.444 1.00 75.50 96 THR A N 1
ATOM 739 C CA . THR A 1 96 ? -10.955 -13.452 19.504 1.00 75.50 96 THR A CA 1
ATOM 740 C C . THR A 1 96 ? -10.658 -12.701 18.207 1.00 75.50 96 THR A C 1
ATOM 742 O O . THR A 1 96 ? -9.526 -12.725 17.728 1.00 75.50 96 THR A O 1
ATOM 745 N N . PHE A 1 97 ? -11.643 -11.989 17.652 1.00 76.69 97 PHE A N 1
ATOM 746 C CA . PHE A 1 97 ? -11.458 -11.170 16.455 1.00 76.69 97 PHE A CA 1
ATOM 747 C C . PHE A 1 97 ? -10.479 -10.011 16.701 1.00 76.69 97 PHE A C 1
ATOM 749 O O . PHE A 1 97 ? -9.571 -9.795 15.903 1.00 76.69 97 PHE A O 1
ATOM 756 N N . GLN A 1 98 ? -10.571 -9.334 17.853 1.00 76.69 98 GLN A N 1
ATOM 757 C CA . GLN A 1 98 ? -9.626 -8.267 18.212 1.00 76.69 98 GLN A CA 1
ATOM 758 C C . GLN A 1 98 ? -8.186 -8.771 18.375 1.00 76.69 98 GLN A C 1
ATOM 760 O O . GLN A 1 98 ? -7.251 -8.073 17.986 1.00 76.69 98 GLN A O 1
ATOM 765 N N . VAL A 1 99 ? -7.984 -9.968 18.936 1.00 79.81 99 VAL A N 1
ATOM 766 C CA . VAL A 1 99 ? -6.645 -10.577 19.036 1.00 79.81 99 VAL A CA 1
ATOM 767 C C . VAL A 1 99 ? -6.076 -10.850 17.643 1.00 79.81 99 VAL A C 1
ATOM 769 O O . VAL A 1 99 ? -4.935 -10.481 17.374 1.00 79.81 99 VAL A O 1
ATOM 772 N N . ARG A 1 100 ? -6.882 -11.407 16.729 1.00 81.94 100 ARG A N 1
ATOM 773 C CA . ARG A 1 100 ? -6.465 -11.642 15.337 1.00 81.94 100 ARG A CA 1
ATOM 774 C C . ARG A 1 100 ? -6.098 -10.345 14.616 1.00 81.94 100 ARG A C 1
ATOM 776 O O . ARG A 1 100 ? -5.074 -10.310 13.948 1.00 81.94 100 ARG A O 1
ATOM 783 N N . LEU A 1 101 ? -6.865 -9.268 14.804 1.00 83.62 101 LEU A N 1
ATOM 784 C CA . LEU A 1 101 ? -6.551 -7.956 14.222 1.00 83.62 101 LEU A CA 1
ATOM 785 C C . LEU A 1 101 ? -5.244 -7.361 14.763 1.00 83.62 101 LEU A C 1
ATOM 787 O O . LEU A 1 101 ? -4.454 -6.817 13.996 1.00 83.62 101 LEU A O 1
ATOM 791 N N . LYS A 1 102 ? -4.977 -7.501 16.067 1.00 80.12 102 LYS A N 1
ATOM 792 C CA . LYS A 1 102 ? -3.711 -7.052 16.670 1.00 80.12 102 LYS A CA 1
ATOM 793 C C . LYS A 1 102 ? -2.497 -7.801 16.122 1.00 80.12 102 LYS A C 1
ATOM 795 O O . LYS A 1 102 ? -1.435 -7.202 16.029 1.00 80.12 102 LYS A O 1
ATOM 800 N N . ILE A 1 103 ? -2.657 -9.075 15.758 1.00 84.50 103 ILE A N 1
ATOM 801 C CA . ILE A 1 103 ? -1.615 -9.877 15.098 1.00 84.50 103 ILE A CA 1
ATOM 802 C C . ILE A 1 103 ? -1.504 -9.513 13.611 1.00 84.50 103 ILE A C 1
ATOM 804 O O . ILE A 1 103 ? -0.402 -9.442 13.078 1.00 84.50 103 ILE A O 1
ATOM 808 N N . ALA A 1 104 ? -2.623 -9.235 12.939 1.00 83.31 104 ALA A N 1
ATOM 809 C CA . ALA A 1 104 ? -2.631 -8.827 11.536 1.00 83.31 104 ALA A CA 1
ATOM 810 C C . ALA A 1 104 ? -1.951 -7.465 11.316 1.00 83.31 104 ALA A C 1
ATOM 812 O O . ALA A 1 104 ? -1.311 -7.269 10.288 1.00 83.31 104 ALA A O 1
ATOM 813 N N . PHE A 1 105 ? -2.044 -6.545 12.283 1.00 84.50 105 PHE A N 1
ATOM 814 C CA . PHE A 1 105 ? -1.430 -5.217 12.202 1.00 84.50 105 PHE A CA 1
ATOM 815 C C . PHE A 1 105 ? 0.078 -5.252 11.867 1.00 84.50 105 PHE A C 1
ATOM 817 O O . PHE A 1 105 ? 0.453 -4.719 10.823 1.00 84.50 105 PHE A O 1
ATOM 824 N N . PRO A 1 106 ? 0.957 -5.903 12.662 1.00 83.12 106 PRO A N 1
ATOM 825 C CA . PRO A 1 106 ? 2.383 -5.969 12.344 1.00 83.12 106 PRO A CA 1
ATOM 826 C C . PRO A 1 106 ? 2.675 -6.737 11.049 1.00 83.12 106 PRO A C 1
ATOM 828 O O . PRO A 1 106 ? 3.635 -6.399 10.363 1.00 83.12 106 PRO A O 1
ATOM 831 N N . ILE A 1 107 ? 1.849 -7.723 10.676 1.00 85.62 107 ILE A N 1
ATOM 832 C CA . ILE A 1 107 ? 2.006 -8.466 9.414 1.00 85.62 107 ILE A CA 1
ATOM 833 C C . ILE A 1 107 ? 1.779 -7.540 8.215 1.00 85.62 107 ILE A C 1
ATOM 835 O O . ILE A 1 107 ? 2.569 -7.550 7.276 1.00 85.62 107 ILE A O 1
ATOM 839 N N . VAL A 1 108 ? 0.737 -6.706 8.255 1.00 86.06 108 VAL A N 1
ATOM 840 C CA . VAL A 1 108 ? 0.448 -5.731 7.193 1.00 86.06 108 VAL A CA 1
ATOM 841 C C . VAL A 1 108 ? 1.540 -4.665 7.112 1.00 86.06 108 VAL A C 1
ATOM 843 O O . VAL A 1 108 ? 1.982 -4.342 6.009 1.00 86.06 108 VAL A O 1
ATOM 846 N N . CYS A 1 109 ? 2.031 -4.178 8.259 1.00 82.38 109 CYS A N 1
ATOM 847 C CA . CYS A 1 109 ? 3.188 -3.280 8.312 1.00 82.38 109 CYS A CA 1
ATOM 848 C C . CYS A 1 109 ? 4.411 -3.901 7.624 1.00 82.38 109 CYS A C 1
ATOM 850 O O . CYS A 1 109 ? 5.028 -3.269 6.769 1.00 82.38 109 CYS A O 1
ATOM 852 N N . LEU A 1 110 ? 4.733 -5.154 7.965 1.00 83.06 110 LEU A N 1
ATOM 853 C CA . LEU A 1 110 ? 5.861 -5.885 7.395 1.00 83.06 110 LEU A CA 1
ATOM 854 C C . LEU A 1 110 ? 5.693 -6.106 5.887 1.00 83.06 110 LEU A C 1
ATOM 856 O O . LEU A 1 110 ? 6.638 -5.887 5.137 1.00 83.06 110 LEU A O 1
ATOM 860 N N . MET A 1 111 ? 4.498 -6.493 5.438 1.00 83.19 111 MET A N 1
ATOM 861 C CA . MET A 1 111 ? 4.206 -6.730 4.025 1.00 83.19 111 MET A CA 1
ATOM 862 C C . MET A 1 111 ? 4.416 -5.466 3.183 1.00 83.19 111 MET A C 1
ATOM 864 O O . MET A 1 111 ? 5.117 -5.530 2.177 1.00 83.19 111 MET A O 1
ATOM 868 N N . GLY A 1 112 ? 3.887 -4.314 3.615 1.00 79.50 112 GLY A N 1
ATOM 869 C CA . GLY A 1 112 ? 4.102 -3.047 2.905 1.00 79.50 112 GLY A CA 1
ATOM 870 C C . GLY A 1 112 ? 5.580 -2.655 2.841 1.00 79.50 112 GLY A C 1
ATOM 871 O O . GLY A 1 112 ? 6.085 -2.306 1.776 1.00 79.50 112 GLY A O 1
ATOM 872 N N . THR A 1 113 ? 6.312 -2.830 3.947 1.00 79.12 113 THR A N 1
ATOM 873 C CA . THR A 1 113 ? 7.759 -2.564 4.012 1.00 79.12 113 THR A CA 1
ATOM 874 C C . THR A 1 113 ? 8.555 -3.483 3.083 1.00 79.12 113 THR A C 1
ATOM 876 O O . THR A 1 113 ? 9.438 -3.003 2.377 1.00 79.12 113 THR A O 1
ATOM 879 N N . ILE A 1 114 ? 8.244 -4.784 3.038 1.00 81.44 114 ILE A N 1
ATOM 880 C CA . ILE A 1 114 ? 8.918 -5.743 2.150 1.00 81.44 114 ILE A CA 1
ATOM 881 C C . ILE A 1 114 ? 8.622 -5.419 0.687 1.00 81.44 114 ILE A C 1
ATOM 883 O O . ILE A 1 114 ? 9.546 -5.382 -0.118 1.00 81.44 114 ILE A O 1
ATOM 887 N N . CYS A 1 115 ? 7.363 -5.164 0.329 1.00 78.00 115 CYS A N 1
ATOM 888 C CA . CYS A 1 115 ? 6.986 -4.875 -1.053 1.00 78.00 115 CYS A CA 1
ATOM 889 C C . CYS A 1 115 ? 7.626 -3.576 -1.566 1.00 78.00 115 CYS A C 1
ATOM 891 O O . CYS A 1 115 ? 8.175 -3.570 -2.667 1.00 78.00 115 CYS A O 1
ATOM 893 N N . LEU A 1 116 ? 7.626 -2.503 -0.764 1.00 74.69 116 LEU A N 1
ATOM 894 C CA . LEU A 1 116 ? 8.290 -1.244 -1.123 1.00 74.69 116 LEU A CA 1
ATOM 895 C C . LEU A 1 116 ? 9.818 -1.365 -1.111 1.00 74.69 116 LEU A C 1
ATOM 897 O O . LEU A 1 116 ? 10.476 -0.838 -2.003 1.00 74.69 116 LEU A O 1
ATOM 901 N N . GLY A 1 117 ? 10.388 -2.106 -0.158 1.00 74.94 117 GLY A N 1
ATOM 902 C CA . GLY A 1 117 ? 11.824 -2.379 -0.117 1.00 74.94 117 GLY A CA 1
ATOM 903 C C . GLY A 1 117 ? 12.293 -3.226 -1.303 1.00 74.94 117 GLY A C 1
ATOM 904 O O . GLY A 1 117 ? 13.346 -2.960 -1.875 1.00 74.94 117 GLY A O 1
ATOM 905 N N . TYR A 1 118 ? 11.507 -4.219 -1.724 1.00 76.00 118 TYR A N 1
ATOM 906 C CA . TYR A 1 118 ? 11.808 -5.025 -2.908 1.00 76.00 118 TYR A CA 1
ATOM 907 C C . TYR A 1 118 ? 11.712 -4.193 -4.185 1.00 76.00 118 TYR A C 1
ATOM 909 O O . TYR A 1 118 ? 12.601 -4.264 -5.028 1.00 76.00 118 TYR A O 1
ATOM 917 N N . ALA A 1 119 ? 10.680 -3.350 -4.290 1.00 70.56 119 ALA A N 1
ATOM 918 C CA . ALA A 1 119 ? 10.548 -2.387 -5.373 1.00 70.56 119 ALA A CA 1
ATOM 919 C C . ALA A 1 119 ? 11.781 -1.468 -5.453 1.00 70.56 119 ALA A C 1
ATOM 921 O O . ALA A 1 119 ? 12.364 -1.314 -6.518 1.00 70.56 119 ALA A O 1
ATOM 922 N N . GLN A 1 120 ? 12.245 -0.919 -4.328 1.00 69.81 120 GLN A N 1
ATOM 923 C CA . GLN A 1 120 ? 13.415 -0.034 -4.291 1.00 69.81 120 GLN A CA 1
ATOM 924 C C . GLN A 1 120 ? 14.732 -0.732 -4.684 1.00 69.81 120 GLN A C 1
ATOM 926 O O . GLN A 1 120 ? 15.618 -0.097 -5.250 1.00 69.81 120 GLN A O 1
ATOM 931 N N . ASN A 1 121 ? 14.862 -2.033 -4.409 1.00 70.00 121 ASN A N 1
ATOM 932 C CA . ASN A 1 121 ? 16.074 -2.812 -4.686 1.00 70.00 121 ASN A CA 1
ATOM 933 C C . ASN A 1 121 ? 16.082 -3.497 -6.063 1.00 70.00 121 ASN A C 1
ATOM 935 O O . ASN A 1 121 ? 17.014 -4.244 -6.368 1.00 70.00 121 ASN A O 1
ATOM 939 N N . MET A 1 122 ? 15.075 -3.275 -6.913 1.00 68.94 122 MET A N 1
ATOM 940 C CA . MET A 1 122 ? 15.136 -3.760 -8.290 1.00 68.94 122 MET A CA 1
ATOM 941 C C . MET A 1 122 ? 16.242 -3.020 -9.050 1.00 68.94 122 MET A C 1
ATOM 943 O O . MET A 1 122 ? 16.129 -1.829 -9.327 1.00 68.94 122 MET A O 1
ATOM 947 N N . VAL A 1 123 ? 17.306 -3.750 -9.403 1.00 54.22 123 VAL A N 1
ATOM 948 C CA . VAL A 1 123 ? 18.519 -3.231 -10.068 1.00 54.22 123 VAL A CA 1
ATOM 949 C C . VAL A 1 123 ? 18.194 -2.451 -11.342 1.00 54.22 123 VAL A C 1
ATOM 951 O O . VAL A 1 123 ? 18.784 -1.403 -11.589 1.00 54.22 123 VAL A O 1
ATOM 954 N N . SER A 1 124 ? 17.208 -2.909 -12.119 1.00 60.06 124 SER A N 1
ATOM 955 C CA . SER A 1 124 ? 16.740 -2.189 -13.306 1.00 60.06 124 SER A CA 1
ATOM 956 C C . SER A 1 124 ? 16.192 -0.803 -12.965 1.00 60.06 124 SER A C 1
ATOM 958 O O . SER A 1 124 ? 16.361 0.117 -13.748 1.00 60.06 124 SER A O 1
ATOM 960 N N . TRP A 1 125 ? 15.580 -0.616 -11.794 1.00 65.56 125 TRP A N 1
ATOM 961 C CA . TRP A 1 125 ? 14.945 0.642 -11.397 1.00 65.56 125 TRP A CA 1
ATOM 962 C C . TRP A 1 125 ? 15.884 1.626 -10.702 1.00 65.56 125 TRP A C 1
ATOM 964 O O . TRP A 1 125 ? 15.627 2.832 -10.725 1.00 65.56 125 TRP A O 1
ATOM 974 N N . GLN A 1 126 ? 16.995 1.144 -10.142 1.00 61.91 126 GLN A N 1
ATOM 975 C CA . GLN A 1 126 ? 18.068 2.014 -9.652 1.00 61.91 126 GLN A CA 1
ATOM 976 C C . GLN A 1 126 ? 18.703 2.827 -10.785 1.00 61.91 126 GLN A C 1
ATOM 978 O O . GLN A 1 126 ? 19.054 3.982 -10.575 1.00 61.91 126 GLN A O 1
ATOM 983 N N . GLN A 1 127 ? 18.794 2.254 -11.988 1.00 58.41 127 GLN A N 1
ATOM 984 C CA . GLN A 1 127 ? 19.351 2.936 -13.161 1.00 58.41 127 GLN A CA 1
ATOM 985 C C . GLN A 1 127 ? 18.393 3.996 -13.734 1.00 58.41 127 GLN A C 1
ATOM 987 O O . GLN A 1 127 ? 18.842 5.019 -14.227 1.00 58.41 127 GLN A O 1
ATOM 992 N N . THR A 1 128 ? 17.083 3.785 -13.583 1.00 56.41 128 THR A N 1
ATOM 993 C CA . THR A 1 128 ? 16.014 4.601 -14.201 1.00 56.41 128 THR A CA 1
ATOM 994 C C . THR A 1 128 ? 15.567 5.848 -13.401 1.00 56.41 128 THR A C 1
ATOM 996 O O . THR A 1 128 ? 14.564 6.487 -13.729 1.00 56.41 128 THR A O 1
ATOM 999 N N . GLY A 1 129 ? 16.193 6.142 -12.251 1.00 59.31 129 GLY A N 1
ATOM 1000 C CA . GLY A 1 129 ? 15.745 7.199 -11.319 1.00 59.31 129 GLY A CA 1
ATOM 1001 C C . GLY A 1 129 ? 14.406 6.926 -10.599 1.00 59.31 129 GLY A C 1
ATOM 1002 O O . GLY A 1 129 ? 13.982 7.700 -9.738 1.00 59.31 129 GLY A O 1
ATOM 1003 N N . LEU A 1 130 ? 13.735 5.800 -10.883 1.00 61.56 130 LEU A N 1
ATOM 1004 C CA . LEU A 1 130 ? 12.510 5.360 -10.194 1.00 61.56 130 LEU A CA 1
ATOM 1005 C C . LEU A 1 130 ? 12.728 5.066 -8.698 1.00 61.56 130 LEU A C 1
ATOM 1007 O O . LEU A 1 130 ? 11.777 5.158 -7.915 1.00 61.56 130 LEU A O 1
ATOM 1011 N N . SER A 1 131 ? 13.968 4.764 -8.299 1.00 63.56 131 SER A N 1
ATOM 1012 C CA . SER A 1 131 ? 14.394 4.578 -6.903 1.00 63.56 131 SER A CA 1
ATOM 1013 C C . SER A 1 131 ? 13.982 5.740 -5.984 1.00 63.56 131 SER A C 1
ATOM 1015 O O . SER A 1 131 ? 13.477 5.503 -4.887 1.00 63.56 131 SER A O 1
ATOM 1017 N N . ASP A 1 132 ? 14.108 6.993 -6.428 1.00 64.88 132 ASP A N 1
ATOM 1018 C CA . ASP A 1 132 ? 13.864 8.165 -5.569 1.00 64.88 132 ASP A CA 1
ATOM 1019 C C . ASP A 1 132 ? 12.373 8.359 -5.250 1.00 64.88 132 ASP A C 1
ATOM 1021 O O . ASP A 1 132 ? 11.975 8.689 -4.124 1.00 64.88 132 ASP A O 1
ATOM 1025 N N . LYS A 1 133 ? 11.508 8.076 -6.233 1.00 64.69 133 LYS A N 1
ATOM 1026 C CA . LYS A 1 133 ? 10.047 8.086 -6.052 1.00 64.69 133 LYS A CA 1
ATOM 1027 C C . LYS A 1 133 ? 9.591 6.943 -5.143 1.00 64.69 133 LYS A C 1
ATOM 1029 O O . LYS A 1 133 ? 8.688 7.134 -4.326 1.00 64.69 133 LYS A O 1
ATOM 1034 N N . LEU A 1 134 ? 10.237 5.781 -5.246 1.00 65.50 134 LEU A N 1
ATOM 1035 C CA . LEU A 1 134 ? 10.000 4.637 -4.364 1.00 65.50 134 LEU A CA 1
ATOM 1036 C C . LEU A 1 134 ? 10.431 4.921 -2.922 1.00 65.50 134 LEU A C 1
ATOM 1038 O O . LEU A 1 134 ? 9.673 4.625 -2.000 1.00 65.50 134 LEU A O 1
ATOM 1042 N N . GLY A 1 135 ? 11.581 5.571 -2.727 1.00 69.31 135 GLY A N 1
ATOM 1043 C CA . GLY A 1 135 ? 12.036 6.018 -1.409 1.00 69.31 135 GLY A CA 1
ATOM 1044 C C . GLY A 1 135 ? 11.041 6.972 -0.743 1.00 69.31 135 GLY A C 1
ATOM 1045 O O . GLY A 1 135 ? 10.720 6.824 0.436 1.00 69.31 135 GLY A O 1
ATOM 1046 N N . SER A 1 136 ? 10.458 7.895 -1.511 1.00 71.44 136 SER A N 1
ATOM 1047 C CA . SER A 1 136 ? 9.410 8.795 -1.009 1.00 71.44 136 SER A CA 1
ATOM 1048 C C . SER A 1 136 ? 8.143 8.032 -0.589 1.00 71.44 136 SER A C 1
ATOM 1050 O O . SER A 1 136 ? 7.610 8.269 0.495 1.00 71.44 136 SER A O 1
ATOM 1052 N N . ALA A 1 137 ? 7.683 7.071 -1.401 1.00 71.44 137 ALA A N 1
ATOM 1053 C CA . ALA A 1 137 ? 6.536 6.220 -1.065 1.00 71.44 137 ALA A CA 1
ATOM 1054 C C . ALA A 1 137 ? 6.792 5.351 0.182 1.00 71.44 137 ALA A C 1
ATOM 1056 O O . ALA A 1 137 ? 5.895 5.174 1.007 1.00 71.44 137 ALA A O 1
ATOM 1057 N N . PHE A 1 138 ? 8.025 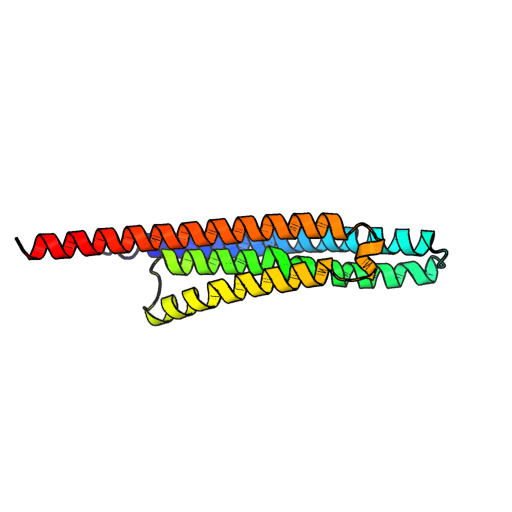4.870 0.359 1.00 73.12 138 PHE A N 1
ATOM 1058 C CA . PHE A 1 138 ? 8.470 4.142 1.547 1.00 73.12 138 PHE A CA 1
ATOM 1059 C C . PHE A 1 138 ? 8.431 5.001 2.817 1.00 73.12 138 PHE A C 1
ATOM 1061 O O . PHE A 1 138 ? 7.893 4.570 3.837 1.00 73.12 138 PHE A O 1
ATOM 1068 N N . ILE A 1 139 ? 8.926 6.240 2.761 1.00 76.06 139 ILE A N 1
ATOM 1069 C CA . ILE A 1 139 ? 8.868 7.166 3.903 1.00 76.06 139 ILE A CA 1
ATOM 1070 C C . ILE A 1 139 ? 7.413 7.475 4.272 1.00 76.06 139 ILE A C 1
ATOM 1072 O O . ILE A 1 139 ? 7.044 7.405 5.445 1.00 76.06 139 ILE A O 1
ATOM 1076 N N . ILE A 1 140 ? 6.570 7.764 3.276 1.00 78.06 140 ILE A N 1
ATOM 1077 C CA . ILE A 1 140 ? 5.143 8.029 3.495 1.00 78.06 140 ILE A CA 1
ATOM 1078 C C . ILE A 1 140 ? 4.473 6.811 4.152 1.00 78.06 140 ILE A C 1
ATOM 1080 O O . ILE A 1 140 ? 3.743 6.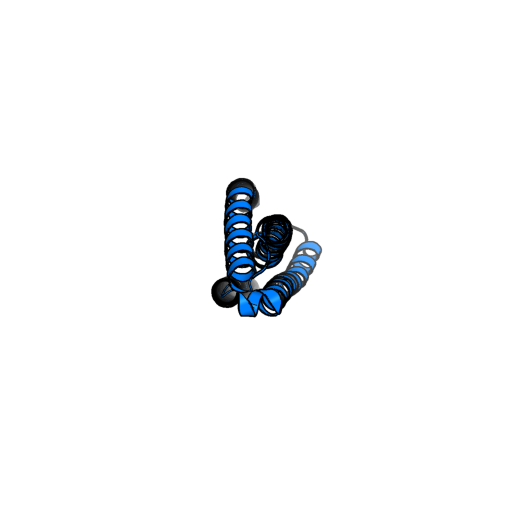971 5.131 1.00 78.06 140 ILE A O 1
ATOM 1084 N N . TRP A 1 141 ? 4.763 5.594 3.682 1.00 79.56 141 TRP A N 1
ATOM 1085 C CA . TRP A 1 141 ? 4.282 4.350 4.291 1.00 79.56 141 TRP A CA 1
ATOM 1086 C C . TRP A 1 141 ? 4.653 4.232 5.774 1.00 79.56 141 TRP A C 1
A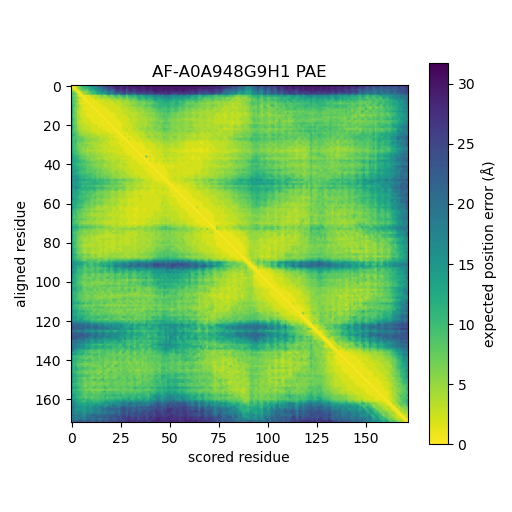TOM 1088 O O . TRP A 1 141 ? 3.777 3.992 6.609 1.00 79.56 141 TRP A O 1
ATOM 1098 N N . LEU A 1 142 ? 5.925 4.454 6.119 1.00 79.19 142 LEU A N 1
ATOM 1099 C CA . LEU A 1 142 ? 6.397 4.391 7.504 1.00 79.19 142 LEU A CA 1
ATOM 1100 C C . LEU A 1 142 ? 5.693 5.414 8.405 1.00 79.19 142 LEU A C 1
ATOM 1102 O O . LEU A 1 142 ? 5.318 5.079 9.530 1.00 79.1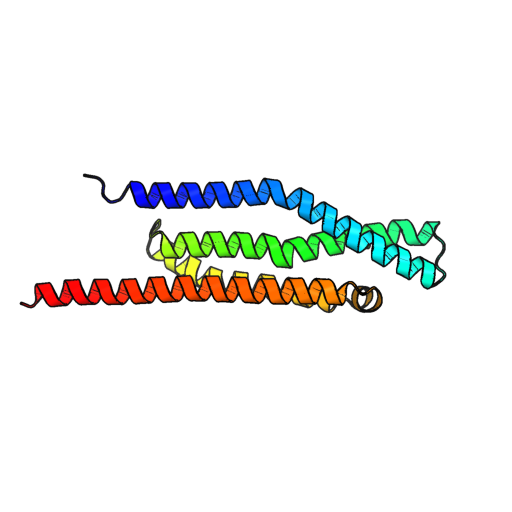9 142 LEU A O 1
ATOM 1106 N N . ILE A 1 143 ? 5.464 6.633 7.907 1.00 82.81 143 ILE A N 1
ATOM 1107 C CA . ILE A 1 143 ? 4.733 7.677 8.638 1.00 82.81 143 ILE A CA 1
ATOM 1108 C C . ILE A 1 143 ? 3.301 7.217 8.935 1.00 82.81 143 ILE A C 1
ATOM 1110 O O . ILE A 1 143 ? 2.859 7.288 10.083 1.00 82.81 143 ILE A O 1
ATOM 1114 N N . PHE A 1 144 ? 2.578 6.694 7.941 1.00 80.31 144 PHE A N 1
ATOM 1115 C CA . PHE A 1 144 ? 1.213 6.200 8.150 1.00 80.31 144 PHE A CA 1
ATOM 1116 C C . PHE A 1 144 ? 1.156 5.007 9.109 1.00 80.31 144 PHE A C 1
ATOM 1118 O O . PHE A 1 144 ? 0.282 4.963 9.980 1.00 80.31 144 PHE A O 1
ATOM 1125 N N . ALA A 1 145 ? 2.099 4.068 9.000 1.00 78.69 145 ALA A N 1
ATOM 1126 C CA . ALA A 1 145 ? 2.206 2.938 9.918 1.00 78.69 145 ALA A CA 1
ATOM 1127 C C . ALA A 1 145 ? 2.443 3.403 11.368 1.00 78.69 145 ALA A C 1
ATOM 1129 O O . ALA A 1 145 ? 1.787 2.910 12.292 1.00 78.69 145 ALA A O 1
ATOM 1130 N N . ALA A 1 146 ? 3.318 4.395 11.571 1.00 81.50 146 ALA A N 1
ATOM 1131 C CA . ALA A 1 146 ? 3.586 4.984 12.882 1.00 81.50 146 ALA A CA 1
ATOM 1132 C C . ALA A 1 146 ? 2.354 5.700 13.460 1.00 81.50 146 ALA A C 1
ATOM 1134 O O . ALA A 1 146 ? 2.007 5.484 14.623 1.00 81.50 146 ALA A O 1
ATOM 1135 N N . ILE A 1 147 ? 1.650 6.492 12.644 1.00 84.69 147 ILE A N 1
ATOM 1136 C CA . ILE A 1 147 ? 0.417 7.186 13.044 1.00 84.69 147 ILE A CA 1
ATOM 1137 C C . ILE A 1 147 ? -0.659 6.180 13.474 1.00 84.69 147 ILE A C 1
ATOM 1139 O O . ILE A 1 147 ? -1.262 6.334 14.538 1.00 84.69 147 ILE A O 1
ATOM 1143 N N . ALA A 1 148 ? -0.884 5.116 12.699 1.00 83.69 148 ALA A N 1
ATOM 1144 C CA . ALA A 1 148 ? -1.856 4.084 13.058 1.00 83.69 148 ALA A CA 1
ATOM 1145 C C . ALA A 1 148 ? -1.480 3.357 14.358 1.00 83.69 148 ALA A C 1
ATOM 1147 O O . ALA A 1 148 ? -2.335 3.134 15.221 1.00 83.69 148 ALA A O 1
ATOM 1148 N N . GLY A 1 149 ? -0.191 3.047 14.539 1.00 77.69 149 GLY A N 1
ATOM 1149 C CA . GLY A 1 149 ? 0.328 2.480 15.782 1.00 77.69 149 GLY A CA 1
ATOM 1150 C C . GLY A 1 149 ? 0.066 3.387 16.989 1.00 77.69 149 GLY A C 1
ATOM 1151 O O . GLY A 1 149 ? -0.390 2.908 18.031 1.00 77.69 149 GLY A O 1
ATOM 1152 N N . LEU A 1 150 ? 0.270 4.700 16.834 1.00 86.19 150 LEU A N 1
ATOM 1153 C CA . LEU A 1 150 ? 0.001 5.695 17.873 1.00 86.19 150 LEU A CA 1
ATOM 1154 C C . LEU A 1 150 ? -1.487 5.742 18.250 1.00 86.19 150 LEU A C 1
ATOM 1156 O O . LEU A 1 150 ? -1.813 5.709 19.438 1.00 86.19 150 LEU A O 1
ATOM 1160 N N . PHE A 1 151 ? -2.399 5.740 17.272 1.00 82.62 151 PHE A N 1
ATOM 1161 C CA . PHE A 1 151 ? -3.842 5.691 17.540 1.00 82.62 151 PHE A CA 1
ATOM 1162 C C . PHE A 1 151 ? -4.246 4.435 18.318 1.00 82.62 151 PHE A C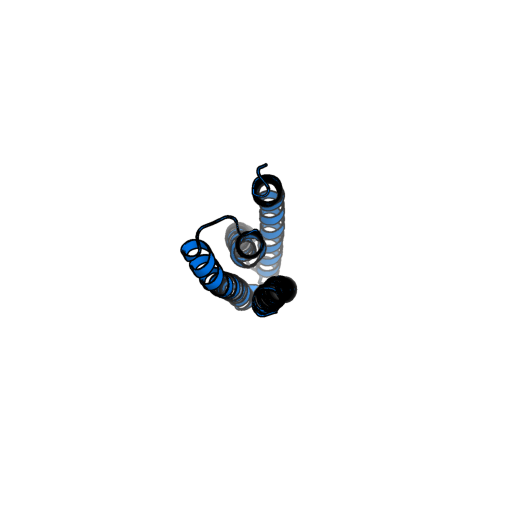 1
ATOM 1164 O O . PHE A 1 151 ? -5.011 4.520 19.283 1.00 82.62 151 PHE A O 1
ATOM 1171 N N . ILE A 1 152 ? -3.706 3.269 17.948 1.00 81.69 152 ILE A N 1
ATOM 1172 C CA . ILE A 1 152 ? -3.957 2.011 18.662 1.00 81.69 152 ILE A CA 1
ATOM 1173 C C . ILE A 1 152 ? -3.421 2.082 20.099 1.00 81.69 152 ILE A C 1
ATOM 1175 O O . ILE A 1 152 ? -4.096 1.631 21.032 1.00 81.69 152 ILE A O 1
ATOM 1179 N N . LEU A 1 153 ? -2.229 2.650 20.303 1.00 83.44 153 LEU A N 1
ATOM 1180 C CA . LEU A 1 153 ? -1.634 2.821 21.627 1.00 83.44 153 LEU A CA 1
ATOM 1181 C C . LEU A 1 153 ? -2.502 3.721 22.516 1.00 83.44 153 LEU A C 1
ATOM 1183 O O . LEU A 1 153 ? -2.870 3.306 23.616 1.00 83.44 153 LEU A O 1
ATOM 1187 N N . ILE A 1 154 ? -2.891 4.899 22.020 1.00 84.00 154 ILE A N 1
ATOM 1188 C CA . ILE A 1 154 ? -3.757 5.849 22.733 1.00 84.00 154 ILE A CA 1
ATOM 1189 C C . ILE A 1 154 ? -5.091 5.185 23.091 1.00 84.00 154 ILE A C 1
ATOM 1191 O O . ILE A 1 154 ? -5.515 5.229 24.247 1.00 84.00 154 ILE A O 1
ATOM 1195 N N . ALA A 1 155 ? -5.721 4.485 22.143 1.00 80.88 155 ALA A N 1
ATOM 1196 C CA . ALA A 1 155 ? -6.976 3.777 22.385 1.00 80.88 155 ALA A CA 1
ATOM 1197 C C . ALA A 1 155 ? -6.846 2.699 23.480 1.00 80.88 155 ALA A C 1
ATOM 1199 O O . ALA A 1 155 ? -7.770 2.501 24.275 1.00 80.88 155 ALA A O 1
ATOM 1200 N N . ASN A 1 156 ? -5.704 2.007 23.554 1.00 81.38 156 ASN A N 1
ATOM 1201 C CA . ASN A 1 156 ? -5.431 1.032 24.61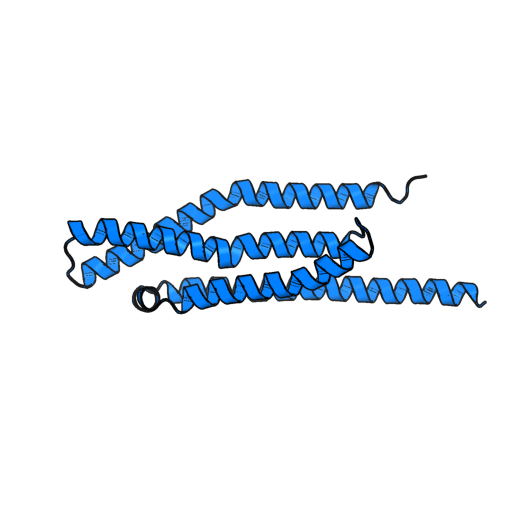1 1.00 81.38 156 ASN A CA 1
ATOM 1202 C C . ASN A 1 156 ? -5.173 1.698 25.973 1.00 81.38 156 ASN A C 1
ATOM 1204 O O . ASN A 1 156 ? -5.637 1.169 26.985 1.00 81.38 156 ASN A O 1
ATOM 1208 N N . ILE A 1 157 ? -4.468 2.835 26.016 1.00 83.50 157 ILE A N 1
ATOM 1209 C CA . ILE A 1 157 ? -4.219 3.595 27.254 1.00 83.50 157 ILE A CA 1
ATOM 1210 C C . ILE A 1 157 ? -5.540 4.101 27.832 1.00 83.50 157 ILE A C 1
ATOM 1212 O O . ILE A 1 157 ? -5.842 3.802 28.985 1.00 83.50 157 ILE A O 1
ATOM 1216 N N . ILE A 1 158 ? -6.363 4.772 27.019 1.00 81.00 158 ILE A N 1
ATOM 1217 C CA . ILE A 1 158 ? -7.685 5.267 27.436 1.00 81.00 158 ILE A CA 1
ATOM 1218 C C . ILE A 1 158 ? -8.519 4.113 28.000 1.00 81.00 158 ILE A C 1
ATOM 1220 O O . ILE A 1 158 ? -9.069 4.221 29.091 1.00 81.00 158 ILE A O 1
ATOM 1224 N N . ARG A 1 159 ? -8.537 2.962 27.313 1.00 76.69 159 ARG A N 1
ATOM 1225 C CA . ARG A 1 159 ? -9.263 1.768 27.772 1.00 76.69 159 ARG A CA 1
ATOM 1226 C C . ARG A 1 159 ? -8.793 1.285 29.145 1.00 76.69 159 ARG A C 1
ATOM 1228 O O . ARG A 1 159 ? -9.630 0.913 29.959 1.00 76.69 159 ARG A O 1
ATOM 1235 N N . ARG A 1 160 ? -7.479 1.267 29.401 1.00 80.19 160 ARG A N 1
ATOM 1236 C CA . ARG A 1 160 ? -6.924 0.866 30.705 1.00 80.19 160 ARG A CA 1
ATOM 1237 C C . ARG A 1 160 ? -7.288 1.855 31.807 1.00 80.19 160 ARG A C 1
ATOM 1239 O O . ARG A 1 160 ? -7.591 1.414 32.908 1.00 80.19 160 ARG A O 1
ATOM 1246 N N . LEU A 1 161 ? -7.269 3.154 31.510 1.00 80.62 161 LEU A N 1
ATOM 1247 C CA . LEU A 1 161 ? -7.628 4.195 32.471 1.00 80.62 161 LEU A CA 1
ATOM 1248 C C . LEU A 1 161 ? -9.105 4.095 32.866 1.00 80.62 161 LEU A C 1
ATOM 1250 O O . LEU A 1 161 ? -9.388 4.002 34.054 1.00 80.62 161 LEU A O 1
ATOM 1254 N N . THR A 1 162 ? -10.023 3.986 31.898 1.00 76.06 162 THR A N 1
ATOM 1255 C CA . THR A 1 162 ? -11.466 3.856 32.177 1.00 76.06 162 THR A CA 1
ATOM 1256 C C . THR A 1 162 ? -11.789 2.618 33.017 1.00 76.06 162 THR A C 1
ATOM 1258 O O . THR A 1 162 ? -12.568 2.700 33.959 1.00 76.06 162 THR A O 1
ATOM 1261 N N . HIS A 1 163 ? -11.156 1.477 32.721 1.00 69.12 163 HIS A N 1
ATOM 1262 C CA . HIS A 1 163 ? -11.406 0.237 33.462 1.00 69.12 163 HIS A CA 1
ATOM 1263 C C . HIS A 1 163 ? -10.916 0.302 34.916 1.00 69.12 163 HIS A C 1
ATOM 1265 O O . HIS A 1 163 ? -11.498 -0.347 35.779 1.00 69.12 163 HIS A O 1
ATOM 1271 N N . LYS A 1 164 ? -9.848 1.072 35.179 1.00 66.94 164 LYS A N 1
ATOM 1272 C CA . LYS A 1 164 ? -9.315 1.300 36.529 1.00 66.94 164 LYS A CA 1
ATOM 1273 C C . LYS A 1 164 ? -10.263 2.163 37.363 1.00 66.94 164 LYS A C 1
ATOM 1275 O O . LYS A 1 164 ? -10.435 1.888 38.548 1.00 66.94 164 LYS A O 1
ATOM 1280 N N . THR A 1 165 ? -10.886 3.170 36.749 1.00 61.47 165 THR A N 1
ATOM 1281 C CA . THR A 1 165 ? -11.841 4.061 37.421 1.00 61.47 165 THR A CA 1
ATOM 1282 C C . THR A 1 165 ? -13.063 3.281 37.912 1.00 61.47 165 THR A C 1
ATOM 1284 O O . THR A 1 165 ? -13.342 3.303 39.104 1.00 61.47 165 THR A O 1
ATOM 1287 N N . GLU A 1 166 ? -13.684 2.462 37.054 1.00 61.72 166 GLU A N 1
ATOM 1288 C CA . GLU A 1 166 ? -14.864 1.655 37.427 1.00 61.72 166 GLU A CA 1
ATOM 1289 C C . GLU A 1 166 ? -14.594 0.653 38.564 1.00 61.72 166 GLU A C 1
ATOM 1291 O O . GLU A 1 166 ? -15.458 0.422 39.403 1.00 61.72 166 GLU A O 1
ATOM 1296 N N . THR A 1 167 ? -13.400 0.054 38.629 1.00 61.66 167 THR A N 1
ATOM 1297 C CA . THR A 1 167 ? -13.048 -0.860 39.732 1.00 61.66 167 THR A CA 1
ATOM 1298 C C . THR A 1 167 ? -12.786 -0.148 41.052 1.00 61.66 167 THR A C 1
ATOM 1300 O O . THR A 1 167 ? -12.945 -0.760 42.102 1.00 61.66 167 THR A O 1
ATOM 1303 N N . THR A 1 168 ? -12.363 1.117 41.009 1.00 61.16 168 THR A N 1
ATOM 1304 C CA . THR A 1 168 ? -12.100 1.892 42.229 1.00 61.16 168 THR A CA 1
ATOM 1305 C C . THR A 1 168 ? -13.415 2.340 42.864 1.00 61.16 168 THR A C 1
ATOM 1307 O O . THR A 1 168 ? -13.561 2.223 44.072 1.00 61.16 168 THR A O 1
ATOM 1310 N N . ASP A 1 169 ? -14.404 2.725 42.053 1.00 54.78 169 ASP A N 1
ATOM 1311 C CA . ASP A 1 169 ? -15.735 3.144 42.523 1.00 54.78 169 ASP A CA 1
ATOM 1312 C C . ASP A 1 169 ? -16.579 1.994 43.111 1.00 54.78 169 ASP A C 1
ATOM 1314 O O . ASP A 1 169 ? -17.563 2.243 43.792 1.00 54.78 169 ASP A O 1
ATOM 1318 N N . LEU A 1 170 ? -16.213 0.731 42.861 1.00 53.84 170 LEU A N 1
ATOM 1319 C CA . LEU A 1 170 ? -16.873 -0.449 43.447 1.00 53.84 170 LEU A CA 1
ATOM 1320 C C . LEU A 1 170 ? -16.295 -0.866 44.811 1.00 53.84 170 LEU A C 1
ATOM 1322 O O . LEU A 1 170 ? -16.828 -1.777 45.443 1.00 53.84 170 LEU A O 1
ATOM 1326 N N . LEU A 1 171 ? -15.180 -0.262 45.232 1.00 50.97 171 LEU A N 1
ATOM 1327 C CA . LEU A 1 171 ? -14.471 -0.580 46.478 1.00 50.97 171 LEU A CA 1
ATOM 1328 C C . LEU A 1 171 ? -14.667 0.483 47.576 1.00 50.97 171 LEU A C 1
ATOM 1330 O O . LEU A 1 171 ? -14.109 0.321 48.663 1.00 50.97 171 LEU A O 1
ATOM 1334 N N . TYR A 1 172 ? -15.455 1.526 47.304 1.00 45.38 172 TYR A N 1
ATOM 1335 C CA . TYR A 1 172 ? -15.861 2.582 48.239 1.00 45.38 172 TYR A CA 1
ATOM 1336 C C . TYR A 1 172 ? -17.386 2.641 48.345 1.00 45.38 172 TYR A C 1
ATOM 1338 O O . TYR A 1 172 ? -17.866 3.047 49.427 1.00 45.38 172 TYR A O 1
#

Solvent-accessible surface area (backbone atoms only — not comparable to full-atom values): 8941 Å² total; per-residue (Å²): 132,77,84,73,50,64,61,43,52,53,47,50,51,52,50,51,51,52,52,51,52,44,68,66,47,47,61,57,52,38,51,51,37,22,52,51,32,19,52,37,47,30,53,52,31,48,74,71,69,43,57,64,87,64,25,52,63,52,10,48,55,46,3,51,53,41,16,50,36,50,41,53,17,40,61,51,29,48,52,52,50,52,50,38,50,49,44,62,69,51,65,67,66,52,73,68,54,44,53,52,40,64,57,44,46,60,52,40,52,49,47,16,52,50,34,35,51,51,56,42,65,34,70,77,36,55,76,49,60,51,30,62,61,38,51,51,53,44,53,51,47,53,53,53,53,50,52,53,51,50,53,54,48,51,55,51,50,54,51,55,52,56,56,52,53,61,58,53,68,74,76,111